Protein AF-G5E3Z5-F1 (afdb_monomer_lite)

Sequence (124 aa):
QENFDLPKIYGKWYDIAIGCKWVKLYKDKYIMGTLELSDGEIRTVSTRMRHNSCNKMVGAYQKTETPGKFNYFNPKWGVTIQNYVVFTNYQGKCVTFTYGGCWGNGNQFYTEKECKEYCGVSKD

Secondary structure (DSSP, 8-state):
-TT--HHHH-EEEE------HHHHHHGGG----EEEE-SSSEEEEEEEEETTEEEEEEEEEEE-SSTTEEEEEETTTTEEEEEEEEEE-SSS-EEEEEESSSS--S---SSHHHHHHHHS----

Foldseek 3Di:
DPPADQVLQAAKDKCPDDDAPVCVVVVVQDDIFMAGQDPDWRWGFTWHQDPNDTDTDTWTWDDDPDRQWTWTQDPVVRDIKIKGFADDPSPHDTDMDIAPPRVHDPDPDRYPVRVCVVVVPPDD

Organism: NCBI:txid8362

Radius of gyration: 15.8 Å; chains: 1; bounding box: 48×31×37 Å

InterPro domains:
  IPR000566 Lipocalin/cytosolic fatty-acid binding domain [PF00061] (11-100)
  IPR002223 Pancreatic trypsin inhibitor Kunitz domain [PR00759] (94-104)
  IPR002223 Pancreatic trypsin inhibitor Kunitz domain [PR00759] (104-119)
  IPR002223 Pancreatic trypsin inhibitor Kunitz domain [PS50279] (87-119)
  IPR002223 Pancreatic trypsin inhibitor Kunitz domain [SM00131] (52-120)
  IPR002968 Alpha-1-microglobulin [PR01215] (1-12)
  IPR002968 Alpha-1-microglobulin [PR01215] (54-69)
  IPR002968 Alpha-1-microglobulin [PR01215] (76-95)
  IPR012674 Calycin [G3DSA:2.40.128.20] (1-112)
  IPR012674 Calycin [SSF50814] (1-92)
  IPR020901 Proteinase inhibitor I2, Kunitz, conserved site [PS00280] (97-115)
  IPR029856 Protein AMBP [PTHR46676] (1-91)
  IPR036880 Pancreatic trypsin inhibitor Kunitz domain superfamily [SSF57362] (86-120)

Structure (mmCIF, N/CA/C/O backbone):
data_AF-G5E3Z5-F1
#
_entry.id   AF-G5E3Z5-F1
#
loop_
_atom_site.group_PDB
_atom_site.id
_atom_site.type_symbol
_atom_site.label_atom_id
_atom_site.label_alt_id
_atom_site.label_comp_id
_atom_site.label_asym_id
_atom_site.label_entity_id
_atom_site.label_seq_id
_atom_site.pdbx_PDB_ins_code
_atom_site.Cartn_x
_atom_site.Cartn_y
_atom_site.Cartn_z
_atom_site.occupancy
_atom_site.B_iso_or_equiv
_atom_site.auth_seq_id
_atom_site.auth_comp_id
_atom_site.auth_asym_id
_atom_site.auth_atom_id
_atom_site.pdbx_PDB_model_num
ATOM 1 N N . GLN A 1 1 ? -8.415 0.628 7.307 1.00 86.12 1 GLN A N 1
ATOM 2 C CA . GLN A 1 1 ? -9.027 -0.597 7.856 1.00 86.12 1 GLN A CA 1
ATOM 3 C C . GLN A 1 1 ? -9.114 -0.444 9.363 1.00 86.12 1 GLN A C 1
ATOM 5 O O . GLN A 1 1 ? -8.117 -0.069 9.969 1.00 86.12 1 GLN A O 1
ATOM 10 N N . GLU A 1 2 ? -10.272 -0.722 9.956 1.00 86.88 2 GLU A N 1
ATOM 11 C CA . GLU A 1 2 ? -10.409 -0.796 11.416 1.00 86.88 2 GLU A CA 1
ATOM 12 C C . GLU A 1 2 ? -9.529 -1.918 11.987 1.00 86.88 2 GLU A C 1
ATOM 14 O O . GLU A 1 2 ? -9.376 -2.966 11.357 1.00 86.88 2 GLU A O 1
ATOM 19 N N . ASN A 1 3 ? -8.940 -1.705 13.168 1.00 91.94 3 ASN A N 1
ATOM 20 C CA . ASN A 1 3 ? -8.066 -2.678 13.840 1.00 91.94 3 ASN A CA 1
ATOM 21 C C . ASN A 1 3 ? -6.907 -3.177 12.951 1.00 91.94 3 ASN A C 1
ATOM 23 O O . ASN A 1 3 ? -6.599 -4.370 12.901 1.00 91.94 3 ASN A O 1
ATOM 27 N N . PHE A 1 4 ? -6.288 -2.260 12.201 1.00 93.94 4 PHE A N 1
ATOM 28 C CA . PHE A 1 4 ? -5.150 -2.586 11.349 1.00 93.94 4 PHE A CA 1
ATOM 29 C C . PHE A 1 4 ? -3.934 -3.022 12.179 1.00 93.94 4 PHE A C 1
ATOM 31 O O . PHE A 1 4 ? -3.468 -2.296 13.056 1.00 93.94 4 PHE A O 1
ATOM 38 N N . ASP A 1 5 ? -3.397 -4.191 11.845 1.00 94.25 5 ASP A N 1
ATOM 39 C CA . ASP A 1 5 ? -2.249 -4.819 12.490 1.00 94.25 5 ASP A CA 1
ATOM 40 C C . ASP A 1 5 ? -1.054 -4.769 11.529 1.00 94.25 5 ASP A C 1
ATOM 42 O O . ASP A 1 5 ? -1.006 -5.475 10.518 1.00 94.25 5 ASP A O 1
ATOM 46 N N . LEU A 1 6 ? -0.112 -3.867 11.815 1.00 90.25 6 LEU A N 1
ATOM 47 C CA . LEU A 1 6 ? 1.029 -3.602 10.942 1.00 90.25 6 LEU A CA 1
ATOM 48 C C . LEU A 1 6 ? 1.962 -4.822 10.795 1.00 90.25 6 LEU A C 1
ATOM 50 O O . LEU A 1 6 ? 2.264 -5.175 9.656 1.00 90.25 6 LEU A O 1
ATOM 54 N N . PRO A 1 7 ? 2.399 -5.503 11.872 1.00 91.88 7 PRO A N 1
ATOM 55 C CA . PRO A 1 7 ? 3.207 -6.715 11.742 1.00 91.88 7 PRO A CA 1
ATOM 56 C C . PRO A 1 7 ? 2.600 -7.784 10.830 1.00 91.88 7 PRO A C 1
ATOM 58 O O . PRO A 1 7 ? 3.324 -8.440 10.083 1.00 91.88 7 PRO A O 1
ATOM 61 N N . LYS A 1 8 ? 1.270 -7.941 10.840 1.00 94.50 8 LYS A N 1
ATOM 62 C CA . LYS A 1 8 ? 0.590 -8.945 10.011 1.00 94.50 8 LYS A CA 1
ATOM 63 C C . LYS A 1 8 ? 0.610 -8.646 8.513 1.00 94.50 8 LYS A C 1
ATOM 65 O O . LYS A 1 8 ? 0.373 -9.560 7.733 1.00 94.50 8 LYS A O 1
ATOM 70 N N . ILE A 1 9 ? 0.858 -7.404 8.088 1.00 91.56 9 ILE A N 1
ATOM 71 C CA . ILE A 1 9 ? 0.903 -7.058 6.655 1.00 91.56 9 ILE A CA 1
ATOM 72 C C . ILE A 1 9 ? 2.292 -7.263 6.030 1.00 91.56 9 ILE A C 1
ATOM 74 O O . ILE A 1 9 ? 2.434 -7.162 4.809 1.00 91.56 9 ILE A O 1
ATOM 78 N N . TYR A 1 10 ? 3.321 -7.512 6.844 1.00 90.62 10 TYR A N 1
ATOM 79 C CA . TYR A 1 10 ? 4.684 -7.726 6.366 1.00 90.62 10 TYR A CA 1
ATOM 80 C C . TYR A 1 10 ? 4.792 -8.957 5.453 1.00 90.62 10 TYR A C 1
ATOM 82 O O . TYR A 1 10 ? 3.980 -9.878 5.503 1.00 90.62 10 TYR A O 1
ATOM 90 N N . GLY A 1 11 ? 5.815 -8.962 4.602 1.00 88.31 11 GLY A N 1
ATOM 91 C CA . GLY A 1 11 ? 6.048 -9.981 3.586 1.00 88.31 11 GLY A CA 1
ATOM 92 C C . GLY A 1 11 ? 5.856 -9.462 2.163 1.00 88.31 11 GLY A C 1
ATOM 93 O O . GLY A 1 11 ? 5.840 -8.256 1.903 1.00 88.31 11 GLY A O 1
ATOM 94 N N . LYS A 1 12 ? 5.757 -10.403 1.221 1.00 88.06 12 LYS A N 1
ATOM 95 C CA . LYS A 1 12 ? 5.728 -10.136 -0.218 1.00 88.06 12 LYS A CA 1
ATOM 96 C C . LYS A 1 12 ? 4.303 -10.181 -0.772 1.00 88.06 12 LYS A C 1
ATOM 98 O O . LYS A 1 12 ? 3.610 -11.186 -0.652 1.00 88.06 12 LYS A O 1
ATOM 103 N N . TRP A 1 13 ? 3.930 -9.118 -1.466 1.00 88.69 13 TRP A N 1
ATOM 104 C CA . TRP A 1 13 ? 2.663 -8.893 -2.149 1.00 88.69 13 TRP A CA 1
ATOM 105 C C . TRP A 1 13 ? 2.880 -8.728 -3.656 1.00 88.69 13 TRP A C 1
ATOM 107 O O . TRP A 1 13 ? 3.980 -8.407 -4.117 1.00 88.69 13 TRP A O 1
ATOM 117 N N . TYR A 1 14 ? 1.813 -8.943 -4.423 1.00 86.75 14 TYR A N 1
ATOM 118 C CA . TYR A 1 14 ? 1.802 -8.813 -5.878 1.00 86.75 14 TYR A CA 1
ATOM 119 C C . TYR A 1 14 ? 0.736 -7.801 -6.296 1.00 86.75 14 TYR A C 1
ATOM 121 O O . TYR A 1 14 ? -0.422 -7.906 -5.884 1.00 86.75 14 TYR A O 1
ATOM 129 N N . ASP A 1 15 ? 1.121 -6.843 -7.136 1.00 82.19 15 ASP A N 1
ATOM 130 C CA . ASP A 1 15 ? 0.210 -5.840 -7.682 1.00 82.19 15 ASP A CA 1
ATOM 131 C C . ASP A 1 15 ? -0.606 -6.468 -8.818 1.00 82.19 15 ASP A C 1
ATOM 133 O O . ASP A 1 15 ? -0.191 -6.473 -9.979 1.00 82.19 15 ASP A O 1
ATOM 137 N N . ILE A 1 16 ? -1.764 -7.032 -8.472 1.00 83.12 16 ILE A N 1
ATOM 138 C CA . ILE A 1 16 ? -2.633 -7.750 -9.419 1.00 83.12 16 ILE A CA 1
ATOM 139 C C . ILE A 1 16 ? -3.628 -6.839 -10.150 1.00 83.12 16 ILE A C 1
ATOM 141 O O . ILE A 1 16 ? -4.142 -7.206 -11.204 1.00 83.12 16 ILE A O 1
ATOM 145 N N . ALA A 1 17 ? -3.928 -5.662 -9.596 1.00 81.88 17 ALA A N 1
ATOM 146 C CA . ALA A 1 17 ? -4.890 -4.726 -10.165 1.00 81.88 17 ALA A CA 1
ATOM 147 C C . ALA A 1 17 ? -4.601 -3.289 -9.721 1.00 81.88 17 ALA A C 1
ATOM 149 O O . ALA A 1 17 ? -4.234 -3.039 -8.576 1.00 81.88 17 ALA A O 1
ATOM 150 N N . ILE A 1 18 ? -4.833 -2.336 -10.624 1.00 80.00 18 ILE A N 1
ATOM 151 C CA . ILE A 1 18 ? -4.741 -0.902 -10.350 1.00 80.00 18 ILE A CA 1
ATOM 152 C C . ILE A 1 18 ? -5.891 -0.170 -11.049 1.00 80.00 18 ILE A C 1
ATOM 154 O O . ILE A 1 18 ? -6.195 -0.409 -12.218 1.00 80.00 18 ILE A O 1
ATOM 158 N N . GLY A 1 19 ? -6.544 0.736 -10.326 1.00 79.25 19 GLY A N 1
ATOM 159 C CA . GLY A 1 19 ? -7.646 1.537 -10.847 1.00 79.25 19 GLY A CA 1
ATOM 160 C C . GLY A 1 19 ? -7.296 3.014 -10.826 1.00 79.25 19 GLY A C 1
ATOM 161 O O . GLY A 1 19 ? -7.243 3.614 -9.759 1.00 79.25 19 GLY A O 1
ATOM 162 N N . CYS A 1 20 ? -7.069 3.623 -11.992 1.00 75.81 20 CYS A N 1
ATOM 163 C CA . CYS A 1 20 ? -6.985 5.077 -12.098 1.00 75.81 20 CYS A CA 1
ATOM 164 C C . CYS A 1 20 ? -7.175 5.562 -13.544 1.00 75.81 20 CYS A C 1
ATOM 166 O O . CYS A 1 20 ? -6.991 4.797 -14.494 1.00 75.81 20 CYS A O 1
ATOM 168 N N . LYS A 1 21 ? -7.544 6.839 -13.736 1.00 75.62 21 LYS A N 1
ATOM 169 C CA . LYS A 1 21 ? -7.870 7.389 -15.068 1.00 75.62 21 LYS A CA 1
ATOM 170 C C . LYS A 1 21 ? -6.697 7.286 -16.048 1.00 75.62 21 LYS A C 1
ATOM 172 O O . LYS A 1 21 ? -6.906 6.912 -17.195 1.00 75.62 21 LYS A O 1
ATOM 177 N N . TRP A 1 22 ? -5.474 7.552 -15.585 1.00 72.06 22 TRP A N 1
ATOM 178 C CA . TRP A 1 22 ? -4.260 7.428 -16.397 1.00 72.06 22 TRP A CA 1
ATOM 179 C C . TRP A 1 22 ? -3.981 5.978 -16.809 1.00 72.06 22 TRP A C 1
ATOM 181 O O . TRP A 1 22 ? -3.679 5.724 -17.969 1.00 72.06 22 TRP A O 1
ATOM 191 N N . VAL A 1 23 ? -4.160 5.009 -15.903 1.00 73.56 23 VAL A N 1
ATOM 192 C CA . VAL A 1 23 ? -3.928 3.585 -16.208 1.00 73.56 23 VAL A CA 1
ATOM 193 C C . VAL A 1 23 ? -4.851 3.084 -17.319 1.00 73.56 23 VAL A C 1
ATOM 195 O O . VAL A 1 23 ? -4.419 2.262 -18.120 1.00 73.56 23 VAL A O 1
ATOM 198 N N . LYS A 1 24 ? -6.070 3.625 -17.459 1.00 75.38 24 LYS A N 1
ATOM 199 C CA . LYS A 1 24 ? -6.953 3.272 -18.588 1.00 75.38 24 LYS A CA 1
ATOM 200 C C . LYS A 1 24 ? -6.295 3.511 -19.955 1.00 75.38 24 LYS A C 1
ATOM 202 O O . LYS A 1 24 ? -6.573 2.763 -20.885 1.00 75.38 24 LYS A O 1
ATOM 207 N N . LEU A 1 25 ? -5.418 4.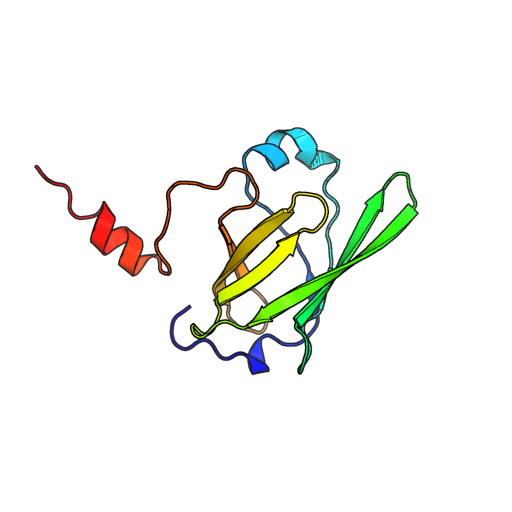513 -20.067 1.00 75.94 25 LEU A N 1
ATOM 208 C CA . LEU A 1 25 ? -4.717 4.872 -21.306 1.00 75.94 25 LEU A CA 1
ATOM 209 C C . LEU A 1 25 ? -3.446 4.040 -21.552 1.00 75.94 25 LEU A C 1
ATOM 211 O O . LEU A 1 25 ? -2.937 4.018 -22.668 1.00 75.94 25 LEU A O 1
ATOM 215 N N . TYR A 1 26 ? -2.922 3.366 -20.524 1.00 69.69 26 TYR A N 1
ATOM 216 C CA . TYR A 1 26 ? -1.642 2.647 -20.576 1.00 69.69 26 TYR A CA 1
ATOM 217 C C . TYR A 1 26 ? -1.736 1.216 -20.034 1.00 69.69 26 TYR A C 1
ATOM 219 O O . TYR A 1 26 ? -0.719 0.644 -19.644 1.00 69.69 26 TYR A O 1
ATOM 227 N N . LYS A 1 27 ? -2.942 0.635 -20.016 1.00 67.50 27 LYS A N 1
ATOM 228 C CA . LYS A 1 27 ? -3.230 -0.695 -19.454 1.00 67.50 27 LYS A CA 1
ATOM 229 C C . LYS A 1 27 ? -2.286 -1.779 -19.992 1.00 67.50 27 LYS A C 1
ATOM 231 O O . LYS A 1 27 ? -1.769 -2.567 -19.214 1.00 67.50 27 LYS A O 1
ATOM 236 N N . ASP A 1 28 ? -1.964 -1.727 -21.286 1.00 67.69 28 ASP A N 1
ATOM 237 C CA . ASP A 1 28 ? -1.141 -2.733 -21.975 1.00 67.69 28 ASP A CA 1
ATOM 238 C C . ASP A 1 28 ? 0.359 -2.577 -21.676 1.00 67.69 28 ASP A C 1
ATOM 240 O O . ASP A 1 28 ? 1.174 -3.424 -22.030 1.00 67.69 28 ASP A O 1
ATOM 244 N N . LYS A 1 29 ? 0.742 -1.476 -21.020 1.00 65.19 29 LYS A N 1
ATOM 245 C CA . LYS A 1 29 ? 2.107 -1.215 -20.548 1.00 65.19 29 LYS A CA 1
ATOM 246 C C . LYS A 1 29 ? 2.265 -1.507 -19.058 1.00 65.19 29 LYS A C 1
ATOM 248 O O . LYS A 1 29 ? 3.369 -1.361 -18.532 1.00 65.19 29 LYS A O 1
ATOM 253 N N . TYR A 1 30 ? 1.178 -1.855 -18.369 1.00 64.12 30 TYR A N 1
ATOM 254 C CA . TYR A 1 30 ? 1.222 -2.182 -16.956 1.00 64.12 30 TYR A CA 1
ATOM 255 C C . TYR A 1 30 ? 1.569 -3.659 -16.792 1.00 64.12 30 TYR A C 1
ATOM 257 O O . TYR A 1 30 ? 0.865 -4.537 -17.280 1.00 64.12 30 TYR A O 1
ATOM 265 N N . ILE A 1 31 ? 2.679 -3.926 -16.115 1.00 63.88 31 ILE A N 1
ATOM 266 C CA . ILE A 1 31 ? 3.160 -5.276 -15.830 1.00 63.88 31 ILE A CA 1
ATOM 267 C C . ILE A 1 31 ? 3.162 -5.425 -14.313 1.00 63.88 31 ILE A C 1
ATOM 269 O O . ILE A 1 31 ? 3.548 -4.484 -13.615 1.00 63.88 31 ILE A O 1
ATOM 273 N N . MET A 1 32 ? 2.682 -6.574 -13.824 1.00 65.44 32 MET A N 1
ATOM 274 C CA . MET A 1 32 ? 2.538 -6.848 -12.393 1.00 65.44 32 MET A CA 1
ATOM 275 C C . MET A 1 32 ? 3.844 -6.564 -11.649 1.00 65.44 32 MET A C 1
ATOM 277 O O . MET A 1 32 ? 4.910 -7.057 -12.024 1.00 65.44 32 MET A O 1
ATOM 281 N N . GLY A 1 33 ? 3.734 -5.760 -10.596 1.00 71.06 33 GLY A N 1
ATOM 282 C CA . GLY A 1 33 ? 4.817 -5.463 -9.676 1.00 71.06 33 GLY A CA 1
ATOM 283 C C . GLY A 1 33 ? 4.806 -6.397 -8.472 1.00 71.06 33 GLY A C 1
ATOM 284 O O . GLY A 1 33 ? 3.836 -7.102 -8.194 1.00 71.06 33 GLY A O 1
ATOM 285 N N . THR A 1 34 ? 5.910 -6.377 -7.739 1.00 76.50 34 THR A N 1
ATOM 286 C CA . THR A 1 34 ? 5.995 -6.930 -6.388 1.00 76.50 34 THR A CA 1
ATOM 287 C C . THR A 1 34 ? 6.023 -5.792 -5.383 1.00 76.50 34 THR A C 1
ATOM 289 O O . THR A 1 34 ? 6.456 -4.688 -5.698 1.00 76.50 34 THR A O 1
ATOM 292 N N . LEU A 1 35 ? 5.602 -6.067 -4.161 1.00 78.75 35 LEU A N 1
ATOM 293 C CA . LEU A 1 35 ? 5.668 -5.147 -3.041 1.00 78.75 35 LEU A CA 1
ATOM 294 C C . LEU A 1 35 ? 6.146 -5.949 -1.835 1.00 78.75 35 LEU A C 1
ATOM 296 O O . LEU A 1 35 ? 5.494 -6.904 -1.448 1.00 78.75 35 LEU A O 1
ATOM 300 N N . GLU A 1 36 ? 7.280 -5.595 -1.250 1.00 82.94 36 GLU A N 1
ATOM 301 C CA . GLU A 1 36 ? 7.787 -6.257 -0.048 1.00 82.94 36 GLU A CA 1
ATOM 302 C C . GLU A 1 36 ? 7.698 -5.275 1.117 1.00 82.94 36 GLU A C 1
ATOM 304 O O . GLU A 1 36 ? 8.059 -4.110 0.970 1.00 82.94 36 GLU A O 1
ATOM 309 N N . LEU A 1 37 ? 7.140 -5.706 2.244 1.00 82.25 37 LEU A N 1
ATOM 310 C CA . LEU A 1 37 ? 7.088 -4.920 3.471 1.00 82.25 37 LEU A CA 1
ATOM 311 C C . LEU A 1 37 ? 7.876 -5.657 4.547 1.00 82.25 37 LEU A C 1
ATOM 313 O O . LEU A 1 37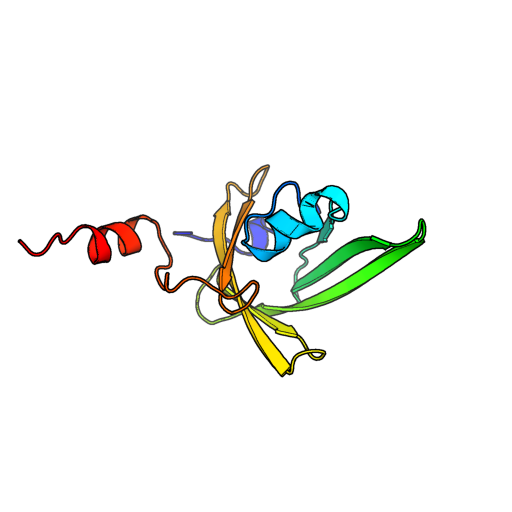 ? 7.629 -6.833 4.801 1.00 82.25 37 LEU A O 1
ATOM 317 N N . SER A 1 38 ? 8.793 -4.959 5.201 1.00 80.88 38 SER A N 1
ATOM 318 C CA . SER A 1 38 ? 9.574 -5.486 6.315 1.00 80.88 38 SER A CA 1
ATOM 319 C C . SER A 1 38 ? 9.436 -4.588 7.534 1.00 80.88 38 SER A C 1
ATOM 321 O O . SER A 1 38 ? 9.006 -3.434 7.432 1.00 80.88 38 SER A O 1
ATOM 323 N N . ASP A 1 39 ? 9.847 -5.113 8.686 1.00 75.19 39 ASP A N 1
ATOM 324 C CA . ASP A 1 39 ? 10.026 -4.280 9.863 1.00 75.19 39 ASP A CA 1
ATOM 325 C C . ASP A 1 39 ? 11.164 -3.262 9.651 1.00 75.19 39 ASP A C 1
ATOM 327 O O . ASP A 1 39 ? 12.091 -3.491 8.868 1.00 75.19 39 ASP A O 1
ATOM 331 N N . GLY A 1 40 ? 11.056 -2.105 10.305 1.00 73.25 40 GLY A N 1
ATOM 332 C CA . GLY A 1 40 ? 11.901 -0.934 10.051 1.00 73.25 40 GLY A CA 1
ATOM 333 C C . GLY A 1 40 ? 11.326 0.012 8.986 1.00 73.25 40 GLY A C 1
ATOM 334 O O . GLY A 1 40 ? 10.247 0.585 9.176 1.00 73.25 40 GLY A O 1
ATOM 335 N N . GLU A 1 41 ? 12.065 0.227 7.894 1.00 64.62 41 GLU A N 1
ATOM 336 C CA . GLU A 1 41 ? 11.665 1.096 6.782 1.00 64.62 41 GLU A CA 1
ATOM 337 C C . GLU A 1 41 ? 10.749 0.318 5.825 1.00 64.62 41 GLU A C 1
ATOM 339 O O . GLU A 1 41 ? 11.112 -0.756 5.343 1.00 64.62 41 GLU A O 1
ATOM 344 N N . ILE A 1 42 ? 9.550 0.837 5.539 1.00 69.38 42 ILE A N 1
ATOM 345 C CA . ILE A 1 42 ? 8.612 0.176 4.623 1.00 69.38 42 ILE A CA 1
ATOM 346 C C . ILE A 1 42 ? 9.137 0.375 3.197 1.00 69.38 42 ILE A C 1
ATOM 348 O O . ILE A 1 42 ? 8.835 1.367 2.532 1.00 69.38 42 ILE A O 1
ATOM 352 N N . ARG A 1 43 ? 9.994 -0.544 2.750 1.00 67.44 43 ARG A N 1
ATOM 353 C CA . ARG A 1 43 ? 10.697 -0.469 1.466 1.00 67.44 43 ARG A CA 1
ATOM 354 C C . ARG A 1 43 ? 9.971 -1.272 0.408 1.00 67.44 43 ARG A C 1
ATOM 356 O O . ARG A 1 43 ? 10.149 -2.470 0.268 1.00 67.44 43 ARG A O 1
ATOM 363 N N . THR A 1 44 ? 9.220 -0.572 -0.416 1.00 65.19 44 THR A N 1
ATOM 364 C CA . THR A 1 44 ? 8.506 -1.171 -1.537 1.00 65.19 44 THR A CA 1
ATOM 365 C C . THR A 1 44 ? 9.465 -1.430 -2.694 1.00 65.19 44 THR A C 1
ATOM 367 O O . THR A 1 44 ? 10.079 -0.497 -3.210 1.00 65.19 44 THR A O 1
ATOM 370 N N . VAL A 1 45 ? 9.622 -2.694 -3.099 1.00 66.62 45 VAL A N 1
ATOM 371 C CA . VAL A 1 45 ? 10.430 -3.082 -4.268 1.00 66.62 45 VAL A CA 1
ATOM 372 C C . VAL A 1 45 ? 9.511 -3.445 -5.430 1.00 66.62 45 VAL A C 1
ATOM 374 O O . VAL A 1 45 ? 9.174 -4.612 -5.632 1.00 66.62 45 VAL A O 1
ATOM 377 N N . SER A 1 46 ? 9.128 -2.434 -6.212 1.00 63.66 46 SER A N 1
ATOM 378 C CA . SER A 1 46 ? 8.313 -2.611 -7.416 1.00 63.66 46 SER A CA 1
ATOM 379 C C . SER A 1 46 ? 9.198 -3.012 -8.587 1.00 63.66 46 SER A C 1
ATOM 381 O O . SER A 1 46 ? 10.079 -2.265 -9.017 1.00 63.66 46 SER A O 1
ATOM 383 N N . THR A 1 47 ? 8.963 -4.208 -9.110 1.00 66.88 47 THR A N 1
ATOM 384 C CA . THR A 1 47 ? 9.640 -4.695 -10.308 1.00 66.88 47 THR A CA 1
ATOM 385 C C . THR A 1 47 ? 8.840 -4.267 -11.533 1.00 66.88 47 THR A C 1
ATOM 387 O O . THR A 1 47 ? 7.671 -4.619 -11.657 1.00 66.88 47 THR A O 1
ATOM 390 N N . ARG A 1 48 ? 9.448 -3.490 -12.435 1.00 65.56 48 ARG A N 1
ATOM 391 C CA . ARG A 1 48 ? 8.802 -3.005 -13.659 1.00 65.56 48 ARG A CA 1
ATOM 392 C C . ARG A 1 48 ? 9.587 -3.443 -14.882 1.00 65.56 48 ARG A C 1
ATOM 394 O O . ARG A 1 48 ? 10.763 -3.115 -15.037 1.00 65.56 48 ARG A O 1
ATOM 401 N N . MET A 1 49 ? 8.907 -4.145 -15.774 1.00 62.16 49 MET A N 1
ATOM 402 C CA . MET A 1 49 ? 9.435 -4.481 -17.089 1.00 62.16 49 MET A CA 1
ATOM 403 C C . MET A 1 49 ? 9.287 -3.271 -18.015 1.00 62.16 49 MET A C 1
ATOM 405 O O . MET A 1 49 ? 8.190 -2.746 -18.209 1.00 62.16 49 MET A O 1
ATOM 409 N N . ARG A 1 50 ? 10.396 -2.805 -18.588 1.00 66.62 50 ARG A N 1
ATOM 410 C CA . ARG A 1 50 ? 10.417 -1.719 -19.576 1.00 66.62 50 ARG A CA 1
ATOM 411 C C . ARG A 1 50 ? 11.404 -2.086 -20.677 1.00 66.62 50 ARG A C 1
ATOM 413 O O . ARG A 1 50 ? 12.573 -2.303 -20.383 1.00 66.62 50 ARG A O 1
ATOM 420 N N . HIS A 1 51 ? 10.932 -2.166 -21.923 1.00 69.38 51 HIS A N 1
ATOM 421 C CA . HIS A 1 51 ? 11.740 -2.581 -23.084 1.00 69.38 51 HIS A CA 1
ATOM 422 C C . HIS A 1 51 ? 12.524 -3.890 -22.838 1.00 69.38 51 HIS A C 1
ATOM 424 O O . HIS A 1 51 ? 13.741 -3.918 -22.977 1.00 69.38 51 HIS A O 1
ATOM 430 N N . ASN A 1 52 ? 11.839 -4.953 -22.399 1.00 69.94 52 ASN A N 1
ATOM 431 C CA . ASN A 1 52 ? 12.432 -6.253 -22.031 1.00 69.94 52 ASN A CA 1
ATOM 432 C C . ASN A 1 52 ? 13.490 -6.226 -20.910 1.00 69.94 52 ASN A C 1
ATOM 434 O O . ASN A 1 52 ? 14.088 -7.257 -20.619 1.00 69.94 52 ASN A O 1
ATOM 438 N N . SER A 1 53 ? 13.683 -5.091 -20.236 1.00 74.19 53 SER A N 1
ATOM 439 C CA . SER A 1 53 ? 14.570 -4.980 -19.083 1.00 74.19 53 SER A CA 1
ATOM 440 C C . SER A 1 53 ? 13.773 -4.885 -17.783 1.00 74.19 53 SER A C 1
ATOM 442 O O . SER A 1 53 ? 12.850 -4.073 -17.643 1.00 74.19 53 SER A O 1
ATOM 444 N N . CYS A 1 54 ? 14.140 -5.738 -16.831 1.00 72.62 54 CYS A N 1
ATOM 445 C CA . CYS A 1 54 ? 13.554 -5.819 -15.502 1.00 72.62 54 CYS A CA 1
ATOM 446 C C . CYS A 1 54 ? 14.227 -4.792 -14.585 1.00 72.62 54 CYS A C 1
ATOM 448 O O . CYS A 1 54 ? 15.380 -4.959 -14.194 1.00 72.62 54 CYS A O 1
ATOM 450 N N . ASN A 1 55 ? 13.515 -3.718 -14.244 1.00 71.62 55 ASN A N 1
ATOM 451 C CA . ASN A 1 55 ? 14.032 -2.670 -13.370 1.00 71.62 55 ASN A CA 1
ATOM 452 C C . ASN A 1 55 ? 13.381 -2.767 -11.989 1.00 71.62 55 ASN A C 1
ATOM 454 O O . ASN A 1 55 ? 12.157 -2.855 -11.882 1.00 71.62 55 ASN A O 1
ATOM 458 N N . LYS A 1 56 ? 14.192 -2.703 -10.930 1.00 73.38 56 LYS A N 1
ATOM 459 C CA . LYS A 1 56 ? 13.710 -2.625 -9.546 1.00 73.38 56 LYS A CA 1
ATOM 460 C C . LYS A 1 56 ? 13.623 -1.163 -9.127 1.00 73.38 56 LYS A C 1
ATOM 462 O O . LYS A 1 56 ? 14.621 -0.448 -9.155 1.00 73.38 56 LYS A O 1
ATOM 467 N N . MET A 1 57 ? 12.436 -0.723 -8.734 1.00 70.94 57 MET A N 1
ATOM 468 C CA . MET A 1 57 ? 12.219 0.579 -8.115 1.00 70.94 57 MET A CA 1
ATOM 469 C C . MET A 1 57 ? 12.033 0.383 -6.617 1.00 70.94 57 MET A C 1
ATOM 471 O O . MET A 1 57 ? 11.136 -0.349 -6.205 1.00 70.94 57 MET A O 1
ATOM 475 N N . VAL A 1 58 ? 12.873 1.043 -5.822 1.00 75.75 58 VAL A N 1
ATOM 476 C CA . VAL A 1 58 ? 12.766 1.036 -4.362 1.00 75.75 58 VAL A CA 1
ATOM 477 C C . VAL A 1 58 ? 12.124 2.344 -3.918 1.00 75.75 58 VAL A C 1
ATOM 479 O O . VAL A 1 58 ? 12.631 3.420 -4.233 1.00 75.75 58 VAL A O 1
ATOM 482 N N . GLY A 1 59 ? 11.002 2.258 -3.210 1.00 75.12 59 GLY A N 1
ATOM 483 C CA . GLY A 1 59 ? 10.343 3.401 -2.586 1.00 75.12 59 GLY A CA 1
ATOM 484 C C . GLY A 1 59 ? 10.211 3.195 -1.084 1.00 75.12 59 GLY A C 1
ATOM 485 O O . GLY A 1 59 ? 9.729 2.147 -0.665 1.00 75.12 59 GLY A O 1
ATOM 486 N N . ALA A 1 60 ? 10.618 4.182 -0.289 1.00 82.44 60 ALA A N 1
ATOM 487 C CA . ALA A 1 60 ? 10.464 4.160 1.162 1.00 82.44 60 ALA A CA 1
ATOM 488 C C . ALA A 1 60 ? 9.156 4.850 1.567 1.00 82.44 60 ALA A C 1
ATOM 490 O O . ALA A 1 60 ? 8.908 6.000 1.197 1.00 82.44 60 ALA A O 1
ATOM 491 N N . TYR A 1 61 ? 8.317 4.138 2.311 1.00 86.12 61 TYR A N 1
ATOM 492 C CA . TYR A 1 61 ? 7.092 4.669 2.889 1.00 86.12 61 TYR A CA 1
ATOM 493 C C . TYR A 1 61 ? 7.335 5.051 4.346 1.00 86.12 61 TYR A C 1
ATOM 495 O O . TYR A 1 61 ? 7.911 4.296 5.130 1.00 86.12 61 TYR A O 1
ATOM 503 N N . GLN A 1 62 ? 6.848 6.226 4.710 1.00 88.94 62 GLN A N 1
ATOM 504 C CA . GLN A 1 62 ? 6.873 6.756 6.060 1.00 88.94 62 GLN A CA 1
ATOM 505 C C . GLN A 1 62 ? 5.582 6.367 6.776 1.00 88.94 62 GLN A C 1
ATOM 507 O O . GLN A 1 62 ? 4.479 6.579 6.261 1.00 88.94 62 GLN A O 1
ATOM 512 N N . LYS A 1 63 ? 5.725 5.795 7.974 1.00 89.25 63 LYS A N 1
ATOM 513 C CA . LYS A 1 63 ? 4.603 5.532 8.881 1.00 89.25 63 LYS A CA 1
ATOM 514 C C . LYS A 1 63 ? 3.997 6.866 9.323 1.00 89.25 63 LYS A C 1
ATOM 516 O O . LYS A 1 63 ? 4.706 7.863 9.445 1.00 89.25 63 LYS A O 1
ATOM 521 N N . THR A 1 64 ? 2.691 6.877 9.548 1.00 89.81 64 THR A N 1
ATOM 522 C CA . THR A 1 64 ? 1.987 8.028 10.126 1.00 89.81 64 THR A CA 1
ATOM 523 C C . THR A 1 64 ? 1.411 7.650 11.486 1.00 89.81 64 THR A C 1
ATOM 525 O O . THR A 1 64 ? 1.435 6.479 11.864 1.00 89.81 64 THR A O 1
ATOM 528 N N . GLU A 1 65 ? 0.872 8.627 12.211 1.00 90.50 65 GLU A N 1
ATOM 529 C CA . GLU A 1 65 ? 0.174 8.399 13.485 1.00 90.50 65 GLU A CA 1
ATOM 530 C C . GLU A 1 65 ? -1.066 7.507 13.330 1.00 90.50 65 GLU A C 1
ATOM 532 O O . GLU A 1 65 ? -1.495 6.865 14.283 1.00 90.50 65 GLU A O 1
ATOM 537 N N . THR A 1 66 ? -1.637 7.435 12.124 1.00 89.94 66 THR A N 1
ATOM 538 C CA . THR A 1 66 ? -2.803 6.601 11.830 1.00 89.94 66 THR A CA 1
ATOM 539 C C . THR A 1 66 ? -2.359 5.220 11.326 1.00 89.94 66 THR A C 1
ATOM 541 O O . THR A 1 66 ? -1.764 5.128 10.244 1.00 89.94 66 THR A O 1
ATOM 544 N N . PRO A 1 67 ? -2.675 4.118 12.036 1.00 91.88 67 PRO A N 1
ATOM 545 C CA . PRO A 1 67 ? -2.379 2.769 11.564 1.00 91.88 67 PRO A CA 1
ATOM 546 C C . PRO A 1 67 ? -2.994 2.489 10.187 1.00 91.88 67 PRO A C 1
ATOM 548 O O . PRO A 1 67 ? -4.159 2.785 9.929 1.00 91.88 67 PRO A O 1
ATOM 551 N N . GLY A 1 68 ? -2.195 1.921 9.283 1.00 91.44 68 GLY A N 1
ATOM 552 C CA . GLY A 1 68 ? -2.619 1.626 7.911 1.00 91.44 68 GLY A CA 1
ATOM 553 C C . GLY A 1 68 ? -2.579 2.826 6.960 1.00 91.44 68 GLY A C 1
ATOM 554 O O . GLY A 1 68 ? -2.941 2.667 5.794 1.00 91.44 68 GLY A O 1
ATOM 555 N N . LYS A 1 69 ? -2.120 3.999 7.419 1.00 92.00 69 LYS A N 1
ATOM 556 C CA . LYS A 1 69 ? -1.826 5.168 6.583 1.00 92.00 69 LYS A CA 1
ATOM 557 C C . LYS A 1 69 ? -0.319 5.392 6.493 1.00 92.00 69 LYS A C 1
ATOM 559 O O . LYS A 1 69 ? 0.387 5.439 7.504 1.00 92.00 69 LYS A O 1
ATOM 564 N N . PHE A 1 70 ? 0.149 5.598 5.269 1.00 90.75 70 PHE A N 1
ATOM 565 C CA . PHE A 1 70 ? 1.558 5.766 4.949 1.00 90.75 70 PHE A CA 1
ATOM 566 C C . PHE A 1 70 ? 1.768 6.907 3.957 1.00 90.75 70 PHE A C 1
ATOM 568 O O . PHE A 1 70 ? 0.955 7.113 3.056 1.00 90.75 70 PHE A O 1
ATOM 575 N N . ASN A 1 71 ? 2.893 7.604 4.075 1.00 90.50 71 ASN A N 1
ATOM 576 C CA . ASN A 1 71 ? 3.300 8.645 3.136 1.00 90.50 71 ASN A CA 1
ATOM 577 C C . ASN A 1 71 ? 4.454 8.146 2.263 1.00 90.50 71 ASN A C 1
ATOM 579 O O . ASN A 1 71 ? 5.382 7.517 2.758 1.00 90.50 71 ASN A O 1
ATOM 583 N N . TYR A 1 72 ? 4.429 8.460 0.975 1.00 87.25 72 TYR A N 1
ATOM 584 C CA . TYR A 1 72 ? 5.522 8.203 0.043 1.00 87.25 72 TYR A CA 1
ATOM 585 C C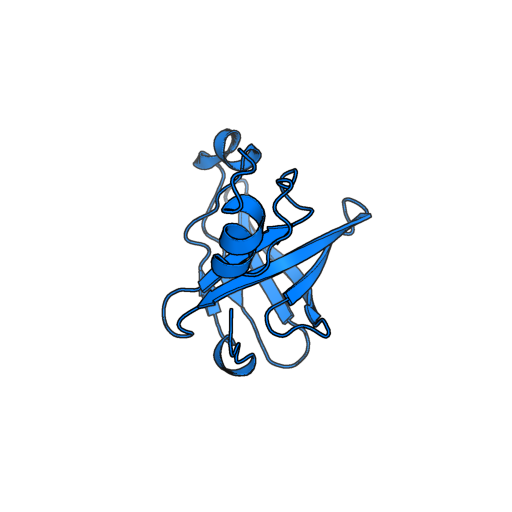 . TYR A 1 72 ? 5.892 9.504 -0.665 1.00 87.25 72 TYR A C 1
ATOM 587 O O . TYR A 1 72 ? 5.062 10.097 -1.355 1.00 87.25 72 TYR A O 1
ATOM 595 N N . PHE A 1 73 ? 7.135 9.949 -0.509 1.00 86.50 73 PHE A N 1
ATOM 596 C CA . PHE A 1 73 ? 7.631 11.118 -1.227 1.00 86.50 73 PHE A CA 1
ATOM 597 C C . PHE A 1 73 ? 8.152 10.707 -2.606 1.00 86.50 73 PHE A C 1
ATOM 599 O O . PHE A 1 73 ? 9.043 9.865 -2.722 1.00 86.50 73 PHE A O 1
ATOM 606 N N . ASN A 1 74 ? 7.609 11.315 -3.659 1.00 82.31 74 ASN A N 1
ATOM 607 C CA . ASN A 1 74 ? 8.084 11.127 -5.021 1.00 82.31 74 ASN A CA 1
ATOM 608 C C . ASN A 1 74 ? 9.051 12.268 -5.393 1.00 82.31 74 ASN A C 1
ATOM 610 O O . ASN A 1 74 ? 8.587 13.350 -5.773 1.00 82.31 74 ASN A O 1
ATOM 614 N N . PRO A 1 75 ? 10.380 12.041 -5.369 1.00 83.56 75 PRO A N 1
ATOM 615 C CA . PRO A 1 75 ? 11.363 13.097 -5.610 1.00 83.56 75 PRO A CA 1
ATOM 616 C C . PRO A 1 75 ? 11.331 13.611 -7.048 1.00 83.56 75 PRO A C 1
ATOM 618 O O . PRO A 1 75 ? 11.689 14.754 -7.302 1.00 83.56 75 PRO A O 1
ATOM 621 N N . LYS A 1 76 ? 10.859 12.795 -8.000 1.00 81.56 76 LYS A N 1
ATOM 622 C CA . LYS A 1 76 ? 10.762 13.203 -9.403 1.00 81.56 76 LYS A CA 1
ATOM 623 C C . LYS A 1 76 ? 9.771 14.354 -9.575 1.00 81.56 76 LYS A C 1
ATOM 625 O O . LYS A 1 76 ? 9.920 15.145 -10.498 1.00 81.56 76 LYS A O 1
ATOM 630 N N . TRP A 1 77 ? 8.695 14.355 -8.786 1.00 81.56 77 TRP A N 1
ATOM 631 C CA . TRP A 1 77 ? 7.560 15.271 -8.952 1.00 81.56 77 TRP A CA 1
ATOM 632 C C . TRP A 1 77 ? 7.442 16.253 -7.778 1.00 81.56 77 TRP A C 1
ATOM 634 O O . TRP A 1 77 ? 6.621 17.157 -7.840 1.00 81.56 77 TRP A O 1
ATOM 644 N N . GLY A 1 78 ? 8.243 16.085 -6.720 1.00 86.38 78 GLY A N 1
ATOM 645 C CA . GLY A 1 78 ? 8.204 16.941 -5.533 1.00 86.38 78 GLY A CA 1
ATOM 646 C C . GLY A 1 78 ? 6.902 16.825 -4.738 1.00 86.38 78 GLY A C 1
ATOM 647 O O . GLY A 1 78 ? 6.505 17.783 -4.084 1.00 86.38 78 GLY A O 1
ATOM 648 N N . VAL A 1 79 ? 6.216 15.679 -4.810 1.00 85.38 79 VAL A N 1
ATOM 649 C CA . VAL A 1 79 ? 4.902 15.477 -4.178 1.00 85.38 79 VAL A CA 1
ATOM 650 C C . VAL A 1 79 ? 4.938 14.365 -3.139 1.00 85.38 79 VAL A C 1
ATOM 652 O O . VAL A 1 79 ? 5.599 13.340 -3.328 1.00 85.38 79 VAL A O 1
ATOM 655 N N . THR A 1 80 ? 4.164 14.544 -2.072 1.00 87.94 80 THR A N 1
ATOM 656 C CA . THR A 1 80 ? 3.893 13.500 -1.079 1.00 87.94 80 THR A CA 1
ATOM 657 C C . THR A 1 80 ? 2.586 12.801 -1.423 1.00 87.94 80 THR A C 1
ATOM 659 O O . THR A 1 80 ? 1.531 13.424 -1.502 1.00 87.94 80 THR A O 1
ATOM 662 N N . ILE A 1 81 ? 2.665 11.491 -1.621 1.00 86.81 81 ILE A N 1
ATOM 663 C CA . ILE A 1 81 ? 1.542 10.614 -1.935 1.00 86.81 81 ILE A CA 1
ATOM 664 C C . ILE A 1 81 ? 1.111 9.909 -0.651 1.00 86.81 81 ILE A C 1
ATOM 666 O O . ILE A 1 81 ? 1.935 9.309 0.038 1.00 86.81 81 ILE A O 1
ATOM 670 N N . GLN A 1 82 ? -0.181 9.947 -0.346 1.00 89.19 82 GLN A N 1
ATOM 671 C CA . GLN A 1 82 ? -0.751 9.266 0.814 1.00 89.19 82 GLN A CA 1
ATOM 672 C C . GLN A 1 82 ? -1.338 7.928 0.377 1.00 89.19 82 GLN A C 1
ATOM 674 O O . GLN A 1 82 ? -2.055 7.852 -0.618 1.00 89.19 82 GLN A O 1
ATOM 679 N N . ASN A 1 83 ? -1.042 6.867 1.115 1.00 88.38 83 ASN A N 1
ATOM 680 C CA . ASN A 1 83 ? -1.539 5.525 0.852 1.00 88.38 83 ASN A CA 1
ATOM 681 C C . ASN A 1 83 ? -2.252 4.982 2.082 1.00 88.38 83 ASN A C 1
ATOM 683 O O . ASN A 1 83 ? -1.753 5.089 3.201 1.00 88.38 83 ASN A O 1
ATOM 687 N N . TYR A 1 84 ? -3.401 4.369 1.844 1.00 90.50 84 TYR A N 1
ATOM 688 C CA . TYR A 1 84 ? -4.306 3.863 2.861 1.00 90.50 84 TYR A CA 1
ATOM 689 C C . TYR A 1 84 ? -4.561 2.389 2.609 1.00 90.50 84 TYR A C 1
ATOM 691 O O . TYR A 1 84 ? -4.951 2.015 1.506 1.00 90.50 84 TYR A O 1
ATOM 699 N N . VAL A 1 85 ? -4.396 1.548 3.623 1.00 91.69 85 VAL A N 1
ATOM 700 C CA . VAL A 1 85 ? -4.904 0.175 3.591 1.00 91.69 85 VAL A CA 1
ATOM 701 C C . VAL A 1 85 ? -6.382 0.226 3.954 1.00 91.69 85 VAL A C 1
ATOM 703 O O . VAL A 1 85 ? -6.748 0.357 5.125 1.00 91.69 85 VAL A O 1
ATOM 706 N N . VAL A 1 86 ? -7.249 0.157 2.946 1.00 90.94 86 VAL A N 1
ATOM 707 C CA . VAL A 1 86 ? -8.704 0.220 3.151 1.00 90.94 86 VAL A CA 1
ATOM 708 C C . VAL A 1 86 ? -9.274 -1.147 3.523 1.00 90.94 86 VAL A C 1
ATOM 710 O O . VAL A 1 86 ? -10.184 -1.210 4.344 1.00 90.94 86 VAL A O 1
ATOM 713 N N . PHE A 1 87 ? -8.681 -2.231 3.013 1.00 92.69 87 PHE A N 1
ATOM 714 C CA . PHE A 1 87 ? -9.046 -3.606 3.355 1.00 92.69 87 PHE A CA 1
ATOM 715 C C . PHE A 1 87 ? -7.842 -4.546 3.246 1.00 92.69 87 PHE A C 1
ATOM 717 O O . PHE A 1 87 ? -7.085 -4.481 2.283 1.00 92.69 87 PHE A O 1
ATOM 724 N N . THR A 1 88 ? -7.690 -5.469 4.185 1.00 95.50 88 THR A N 1
ATOM 725 C CA . THR A 1 88 ? -6.746 -6.578 4.126 1.00 95.50 88 THR A CA 1
ATOM 726 C C . THR A 1 88 ? -7.174 -7.714 5.049 1.00 95.50 88 THR A C 1
ATOM 728 O O . THR A 1 88 ? -7.598 -7.489 6.183 1.00 95.50 88 THR A O 1
ATOM 731 N N . ASN A 1 89 ? -7.013 -8.949 4.576 1.00 95.25 89 ASN A N 1
ATOM 732 C CA . ASN A 1 89 ? -7.095 -10.144 5.421 1.00 95.25 89 ASN A CA 1
ATOM 733 C C . ASN A 1 89 ? -5.709 -10.676 5.822 1.00 95.25 89 ASN A C 1
ATOM 735 O O . ASN A 1 89 ? -5.615 -11.775 6.361 1.00 95.25 89 ASN A O 1
ATOM 739 N N . TYR A 1 90 ? -4.644 -9.930 5.512 1.00 95.00 90 TYR A N 1
ATOM 740 C CA . TYR A 1 90 ? -3.235 -10.241 5.783 1.00 95.00 90 TYR A CA 1
ATOM 741 C C . TYR A 1 90 ? -2.653 -11.463 5.053 1.00 95.00 90 TYR A C 1
ATOM 743 O O . TYR A 1 90 ? -1.439 -11.595 4.980 1.00 95.00 90 TYR A O 1
ATOM 751 N N . GLN A 1 91 ? -3.480 -12.338 4.479 1.00 90.25 91 GLN A N 1
ATOM 752 C CA . GLN A 1 91 ? -3.046 -13.647 3.972 1.00 90.25 91 GLN A CA 1
ATOM 753 C C . GLN A 1 91 ? -3.162 -13.797 2.454 1.00 90.25 91 GLN A C 1
ATOM 755 O O . GLN A 1 91 ? -2.449 -14.602 1.864 1.00 90.25 91 GLN A O 1
ATOM 760 N N . GLY A 1 92 ? -4.061 -13.055 1.804 1.00 89.00 92 GLY A N 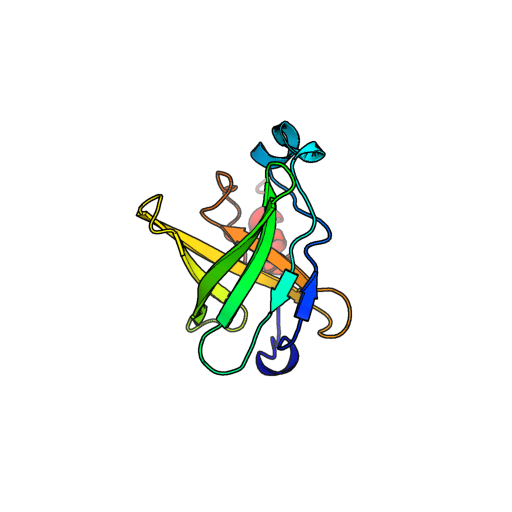1
ATOM 761 C CA . GLY A 1 92 ? -4.291 -13.235 0.366 1.00 89.00 92 GLY A CA 1
ATOM 762 C C . GLY A 1 92 ? -4.837 -12.026 -0.374 1.00 89.00 92 GLY A C 1
ATOM 763 O O . GLY A 1 92 ? -4.774 -11.986 -1.600 1.00 89.00 92 GLY A O 1
ATOM 764 N N . LYS A 1 93 ? -5.359 -11.021 0.331 1.00 92.31 93 LYS A N 1
ATOM 765 C CA . LYS A 1 93 ? -5.887 -9.818 -0.304 1.00 92.31 93 LYS A CA 1
ATOM 766 C C . LYS A 1 93 ? -5.580 -8.595 0.534 1.00 92.31 93 LYS A C 1
ATOM 768 O O . LYS A 1 93 ? -5.928 -8.548 1.709 1.00 92.31 93 LYS A O 1
ATOM 773 N N . CYS A 1 94 ? -5.006 -7.598 -0.124 1.00 92.50 94 CYS A N 1
ATOM 774 C CA . CYS A 1 94 ? -4.848 -6.244 0.370 1.00 92.50 94 CYS A CA 1
ATOM 775 C C . CYS A 1 94 ? -5.390 -5.297 -0.706 1.00 92.50 94 CYS A C 1
ATOM 777 O O . CYS A 1 94 ? -5.118 -5.472 -1.893 1.00 92.50 94 CYS A O 1
ATOM 779 N N . VAL A 1 95 ? -6.200 -4.330 -0.298 1.00 92.00 95 VAL A N 1
ATOM 780 C CA . VAL A 1 95 ? -6.736 -3.269 -1.143 1.00 92.00 95 VAL A CA 1
ATOM 781 C C . VAL A 1 95 ? -6.270 -1.961 -0.542 1.00 92.00 95 VAL A C 1
ATOM 783 O O . VAL A 1 95 ? -6.541 -1.657 0.625 1.00 92.00 95 VAL A O 1
ATOM 786 N N . THR A 1 96 ? -5.570 -1.189 -1.360 1.00 89.31 96 THR A N 1
ATOM 787 C CA . THR A 1 96 ? -5.070 0.124 -0.988 1.00 89.31 96 THR A CA 1
ATOM 788 C C . THR A 1 96 ? -5.803 1.217 -1.750 1.00 89.31 96 THR A C 1
ATOM 790 O O . THR A 1 96 ? -6.323 1.010 -2.848 1.00 89.31 96 THR A O 1
ATOM 793 N N . PHE A 1 97 ? -5.850 2.397 -1.148 1.00 86.44 97 PHE A N 1
ATOM 794 C CA . PHE A 1 97 ? -6.289 3.624 -1.787 1.00 86.44 97 PHE A CA 1
ATOM 795 C C . PHE A 1 97 ? -5.149 4.639 -1.747 1.00 86.44 97 PHE A C 1
ATOM 797 O O . PHE A 1 97 ? -4.492 4.797 -0.719 1.00 86.44 97 PHE A O 1
ATOM 804 N N . THR A 1 98 ? -4.907 5.319 -2.865 1.00 83.25 98 THR A N 1
ATOM 805 C CA . THR A 1 98 ? -3.798 6.265 -3.013 1.00 83.25 98 THR A CA 1
ATOM 806 C C . THR A 1 98 ? -4.339 7.663 -3.299 1.00 83.25 98 THR A C 1
ATOM 808 O O . THR A 1 98 ? -4.949 7.893 -4.344 1.00 83.25 98 THR A O 1
ATOM 811 N N . TYR A 1 99 ? -4.057 8.612 -2.410 1.00 80.94 99 TYR A N 1
ATOM 812 C CA . TYR A 1 99 ? -4.417 10.023 -2.540 1.00 80.94 99 TYR A CA 1
ATOM 813 C C . TYR A 1 99 ? -3.202 10.877 -2.944 1.00 80.94 99 TYR A C 1
ATOM 815 O O . TYR A 1 99 ? -2.067 10.599 -2.556 1.00 80.94 99 TYR A O 1
ATOM 823 N N . GLY A 1 100 ? -3.428 11.901 -3.775 1.00 72.75 100 GLY A N 1
ATOM 824 C CA . GLY A 1 100 ? -2.374 12.763 -4.341 1.00 72.75 100 GLY A CA 1
ATOM 825 C C . GLY A 1 100 ? -1.594 12.164 -5.525 1.00 72.75 100 GLY A C 1
ATOM 826 O O . GLY A 1 100 ? -0.791 12.855 -6.142 1.00 72.75 100 GLY A O 1
ATOM 827 N N . GLY A 1 101 ? -1.837 10.890 -5.864 1.00 70.56 101 GLY A N 1
ATOM 828 C CA . GLY A 1 101 ? -1.214 10.178 -6.987 1.00 70.56 101 GLY A CA 1
ATOM 829 C C . GLY A 1 101 ? -1.872 10.458 -8.343 1.00 70.56 101 GLY A C 1
ATOM 830 O O . GLY A 1 101 ? -1.767 11.555 -8.874 1.00 70.56 101 GLY A O 1
ATOM 831 N N . CYS A 1 102 ? -2.516 9.448 -8.944 1.00 63.75 102 CYS A N 1
ATOM 832 C CA . CYS A 1 102 ? -3.152 9.504 -10.270 1.00 63.75 102 CYS A CA 1
ATOM 833 C C . CYS A 1 102 ? -4.350 10.477 -10.320 1.00 63.75 102 CYS A C 1
ATOM 835 O O . CYS A 1 102 ? -5.502 10.059 -10.408 1.00 63.75 102 CYS A O 1
ATOM 837 N N . TRP A 1 103 ? -4.047 11.774 -10.241 1.00 57.25 103 TRP A N 1
ATOM 838 C CA . TRP A 1 103 ? -4.946 12.929 -10.237 1.00 57.25 103 TRP A CA 1
ATOM 839 C C . TRP A 1 103 ? -5.882 13.027 -9.027 1.00 57.25 103 TRP A C 1
ATOM 841 O O . TRP A 1 103 ? -6.578 14.027 -8.888 1.00 57.25 103 TRP A O 1
ATOM 851 N N . GLY A 1 104 ? -5.846 12.035 -8.128 1.00 54.00 104 GLY A N 1
ATOM 852 C CA . GLY A 1 104 ? -6.760 11.937 -6.996 1.00 54.00 104 GLY A CA 1
ATOM 853 C C . GLY A 1 104 ? -8.219 11.847 -7.450 1.00 54.00 104 GLY A C 1
ATOM 854 O O . GLY A 1 104 ? -8.583 12.086 -8.600 1.00 54.00 104 GLY A O 1
ATOM 855 N N . ASN A 1 105 ? -9.095 11.489 -6.535 1.00 55.44 105 ASN A N 1
ATOM 856 C CA . ASN A 1 105 ? -10.469 11.963 -6.590 1.00 55.44 105 ASN A CA 1
ATOM 857 C C . ASN A 1 105 ? -10.702 12.719 -5.277 1.00 55.44 105 ASN A C 1
ATOM 859 O O . ASN A 1 105 ? -9.934 12.555 -4.330 1.00 55.44 105 ASN A O 1
ATOM 863 N N . GLY A 1 106 ? -11.717 13.577 -5.207 1.00 57.28 106 GLY A N 1
ATOM 864 C CA . GLY A 1 106 ? -12.022 14.338 -3.988 1.00 57.28 106 GLY A CA 1
ATOM 865 C C . GLY A 1 106 ? -12.460 13.477 -2.792 1.00 57.28 106 GLY A C 1
ATOM 866 O O . GLY A 1 106 ? -12.984 14.025 -1.831 1.00 57.28 106 GLY A O 1
ATOM 867 N N . ASN A 1 107 ? -12.300 12.147 -2.846 1.00 60.12 107 ASN A N 1
ATOM 868 C CA . ASN A 1 107 ? -12.641 11.251 -1.755 1.00 60.12 107 ASN A CA 1
ATOM 869 C C . ASN A 1 107 ? -11.569 11.339 -0.661 1.00 60.12 107 ASN A C 1
ATOM 871 O O . ASN A 1 107 ? -10.422 10.939 -0.867 1.00 60.12 107 ASN A O 1
ATOM 875 N N . GLN A 1 108 ? -11.967 11.870 0.492 1.00 66.38 108 GLN A N 1
ATOM 876 C CA . GLN A 1 108 ? -11.116 12.064 1.666 1.00 66.38 108 GLN A CA 1
ATOM 877 C C . GLN A 1 108 ? -11.507 11.142 2.837 1.00 66.38 108 GLN A C 1
ATOM 879 O O . GLN A 1 108 ? -11.026 11.344 3.950 1.00 66.38 108 GLN A O 1
ATOM 884 N N . PHE A 1 109 ? -12.361 10.137 2.606 1.00 70.31 109 PHE A N 1
ATOM 885 C CA . PHE A 1 109 ? -12.857 9.230 3.648 1.00 70.31 109 PHE A CA 1
ATOM 886 C C . PHE A 1 109 ? -11.971 7.986 3.795 1.00 70.31 109 PHE A C 1
ATOM 888 O O . PHE A 1 109 ? -11.535 7.392 2.805 1.00 70.31 109 PHE A O 1
ATOM 895 N N . TYR A 1 110 ? -11.723 7.570 5.037 1.00 62.72 110 TYR A N 1
ATOM 896 C CA . TYR A 1 110 ? -10.818 6.475 5.399 1.00 62.72 110 TYR A CA 1
ATOM 897 C C . TYR A 1 110 ? -11.501 5.103 5.387 1.00 62.72 110 TYR A C 1
ATOM 899 O O . TYR A 1 110 ? -10.832 4.072 5.248 1.00 62.72 110 TYR A O 1
ATOM 907 N N . THR A 1 111 ? -12.827 5.074 5.526 1.00 67.12 111 THR A N 1
ATOM 908 C CA . THR A 1 111 ? -13.638 3.854 5.479 1.00 67.12 111 THR A CA 1
ATOM 909 C C . THR A 1 111 ? -14.848 4.033 4.567 1.00 67.12 111 THR A C 1
ATOM 911 O O . THR A 1 111 ? -15.317 5.145 4.317 1.00 67.12 111 THR A O 1
ATOM 914 N N . GLU A 1 112 ? -15.392 2.917 4.075 1.00 69.50 112 GLU A N 1
ATOM 915 C CA . GLU A 1 112 ? -16.680 2.934 3.372 1.00 69.50 112 GLU A CA 1
ATOM 916 C C . GLU A 1 112 ? -17.784 3.510 4.267 1.00 69.50 112 GLU A C 1
ATOM 918 O O . GLU A 1 112 ? -18.649 4.232 3.781 1.00 69.50 112 GLU A O 1
ATOM 923 N N . LYS A 1 113 ? -17.718 3.236 5.577 1.00 76.56 113 LYS A N 1
ATOM 924 C CA . LYS A 1 113 ? -18.641 3.776 6.573 1.00 76.56 113 LYS A CA 1
ATOM 925 C C . LYS A 1 113 ? -18.577 5.302 6.632 1.00 76.56 113 LYS A C 1
ATOM 927 O O . LYS A 1 113 ? -19.608 5.922 6.438 1.00 76.56 113 LYS A O 1
ATOM 932 N N . GLU A 1 114 ? -17.399 5.900 6.797 1.00 77.81 114 GLU A N 1
ATOM 933 C CA . GLU A 1 114 ? -17.235 7.365 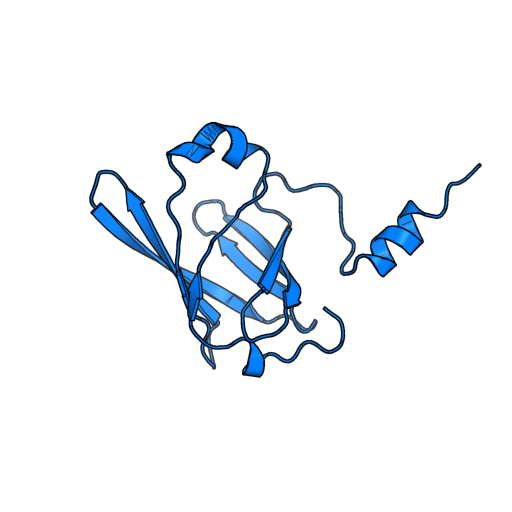6.804 1.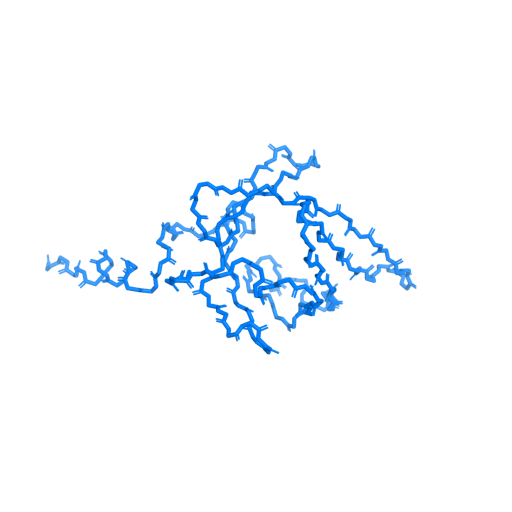00 77.81 114 GLU A CA 1
ATOM 934 C C . GLU A 1 114 ? -17.721 8.008 5.500 1.00 77.81 114 GLU A C 1
ATOM 936 O O . GLU A 1 114 ? -18.397 9.034 5.514 1.00 77.81 114 GLU A O 1
ATOM 941 N N . CYS A 1 115 ? -17.421 7.378 4.360 1.00 79.31 115 CYS A N 1
ATOM 942 C CA . CYS A 1 115 ? -17.901 7.846 3.063 1.00 79.31 115 CYS A CA 1
ATOM 943 C C . CYS A 1 115 ? -19.431 7.821 2.989 1.00 79.31 115 CYS A C 1
ATOM 945 O O . CYS A 1 115 ? -20.038 8.784 2.526 1.00 79.31 115 CYS A O 1
ATOM 947 N N . LYS A 1 116 ? -20.060 6.744 3.475 1.00 79.25 116 LYS A N 1
ATOM 948 C CA . LYS A 1 116 ? -21.520 6.609 3.543 1.00 79.25 116 LYS A CA 1
ATOM 949 C C . LYS A 1 116 ? -22.145 7.550 4.566 1.00 79.25 116 LYS A C 1
ATOM 951 O O . LYS A 1 116 ? -23.213 8.072 4.296 1.00 79.25 116 LYS A O 1
ATOM 956 N N . GLU A 1 117 ? -21.503 7.793 5.699 1.00 80.50 117 GLU A N 1
ATOM 957 C CA . GLU A 1 117 ? -21.980 8.747 6.701 1.00 80.50 117 GLU A CA 1
ATOM 958 C C . GLU A 1 117 ? -21.942 10.175 6.171 1.00 80.50 117 GLU A C 1
ATOM 960 O O . GLU A 1 117 ? -22.864 10.929 6.439 1.00 80.50 117 GLU A O 1
ATOM 965 N N . TYR A 1 118 ? -20.925 10.548 5.393 1.00 80.12 118 TYR A N 1
ATOM 966 C CA . TYR A 1 118 ? -20.831 11.887 4.819 1.00 80.12 118 TYR A CA 1
ATOM 967 C C . TYR A 1 118 ? -21.685 12.055 3.554 1.00 80.12 118 TYR A C 1
ATOM 969 O O . TYR A 1 118 ? -22.445 13.013 3.440 1.00 80.12 118 TYR A O 1
ATOM 977 N N . CYS A 1 119 ? -21.565 11.138 2.587 1.00 75.50 119 CYS A N 1
ATOM 978 C CA . CYS A 1 119 ? -22.252 11.230 1.292 1.00 75.50 119 CYS A CA 1
ATOM 979 C C . CYS A 1 119 ? -23.691 10.697 1.330 1.00 75.50 119 CYS A C 1
ATOM 981 O O . CYS A 1 119 ? -24.490 11.050 0.469 1.00 75.50 119 CYS A O 1
ATOM 983 N N . GLY A 1 120 ? -24.009 9.812 2.276 1.00 66.88 120 GLY A N 1
ATOM 984 C CA . GLY A 1 120 ? -25.339 9.226 2.458 1.00 66.88 120 GLY A CA 1
ATOM 985 C C . GLY A 1 120 ? -26.291 10.103 3.268 1.00 66.88 120 GLY A C 1
ATOM 986 O O . GLY A 1 120 ? -27.464 9.756 3.377 1.00 66.88 120 GLY A O 1
ATOM 987 N N . VAL A 1 121 ? -25.836 11.257 3.776 1.00 57.94 121 VAL A N 1
ATOM 988 C CA . VAL A 1 121 ? -26.747 12.360 4.103 1.00 57.94 121 VAL A CA 1
ATOM 989 C C . VAL A 1 121 ? -27.145 13.010 2.782 1.00 57.94 121 VAL A C 1
ATOM 991 O O . VAL A 1 121 ? -26.594 14.031 2.370 1.00 57.94 121 VAL A O 1
ATOM 994 N N . SER A 1 122 ? -28.080 12.395 2.064 1.00 51.28 122 SER A N 1
ATOM 995 C CA . SER A 1 122 ? -28.858 13.124 1.071 1.00 51.28 122 SER A CA 1
ATOM 996 C C . SER A 1 122 ? -29.504 14.302 1.799 1.00 51.28 122 SER A C 1
ATOM 998 O O . SER A 1 122 ? -30.387 14.105 2.630 1.00 51.28 122 SER A O 1
ATOM 1000 N N . LYS A 1 123 ? -28.999 15.517 1.562 1.00 49.88 123 LYS A N 1
ATOM 1001 C CA . LYS A 1 123 ? -29.788 16.718 1.823 1.00 49.88 123 LYS A CA 1
ATOM 1002 C C . LYS A 1 123 ? -30.896 16.703 0.780 1.00 49.88 123 LYS A C 1
ATOM 1004 O O . LYS A 1 123 ? -30.574 16.682 -0.408 1.00 49.88 123 LYS A O 1
ATOM 1009 N N . ASP A 1 124 ? -32.133 16.619 1.254 1.00 45.84 124 ASP A N 1
ATOM 1010 C CA . ASP A 1 124 ? -33.328 16.879 0.449 1.00 45.84 124 ASP A CA 1
ATOM 1011 C C . ASP A 1 124 ? -33.179 18.170 -0.376 1.00 45.84 124 ASP A C 1
ATOM 1013 O O . ASP A 1 124 ? -32.598 19.154 0.152 1.00 45.84 124 ASP A O 1
#

pLDDT: mean 78.31, std 11.61, range [45.84, 95.5]